Protein AF-A0A3P6GTZ2-F1 (afdb_monomer)

Organism: Brassica oleracea (NCBI:txid3712)

Sequence (63 aa):
MGTQNLRRRETAIHSELEELKWAMESFLQHSTCQRFGTDCKDLIAMIKDPQAWPNFSTELEVI

Solvent-accessible surface area (backbone atoms only — not comparable to full-atom values): 4020 Å² total; per-residue (Å²): 138,87,85,72,72,56,67,70,49,53,53,50,51,51,50,53,48,54,52,47,49,50,49,51,52,54,44,52,77,76,36,90,74,88,77,86,85,80,86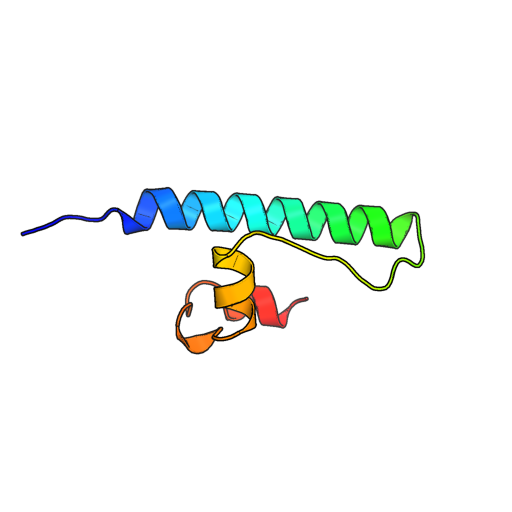,54,63,66,61,53,44,39,73,75,40,34,81,83,34,67,91,49,41,71,64,60,76,76,111

Foldseek 3Di:
DDDDPPVVVVVVVVVVVVVVVVVVVVCVVVHVPPDDDDPPPVVVCCVVCVVVVVVCVVVVVVD

Structure (mmCIF, N/CA/C/O backbone):
data_AF-A0A3P6GTZ2-F1
#
_entry.id   AF-A0A3P6GTZ2-F1
#
loop_
_atom_site.group_PDB
_atom_site.id
_atom_site.type_symbol
_atom_site.label_atom_id
_atom_site.label_alt_id
_atom_site.label_comp_id
_atom_site.label_asym_id
_atom_site.label_entity_id
_atom_site.label_seq_id
_atom_site.pdbx_PDB_ins_code
_atom_site.Cartn_x
_atom_site.Cartn_y
_atom_site.Cartn_z
_atom_site.occupancy
_atom_site.B_iso_or_equiv
_atom_site.auth_seq_id
_atom_site.auth_comp_id
_atom_site.auth_asym_id
_atom_site.auth_atom_id
_atom_site.pdbx_PDB_model_num
ATOM 1 N N . MET A 1 1 ? 19.441 0.070 -27.918 1.00 44.50 1 MET A N 1
ATOM 2 C CA . MET A 1 1 ? 19.696 0.250 -26.472 1.00 44.50 1 MET A CA 1
ATOM 3 C C . MET A 1 1 ? 18.570 1.118 -25.914 1.00 44.50 1 MET A C 1
ATOM 5 O O . MET A 1 1 ? 18.640 2.331 -26.041 1.00 44.50 1 MET A O 1
ATOM 9 N N . GLY A 1 2 ? 17.467 0.513 -25.458 1.00 45.38 2 GLY A N 1
ATOM 10 C CA . GLY A 1 2 ? 16.258 1.233 -25.033 1.00 45.38 2 GLY A CA 1
ATOM 11 C C . GLY A 1 2 ? 16.239 1.431 -23.522 1.00 45.38 2 GLY A C 1
ATOM 12 O O . GLY A 1 2 ? 16.047 0.47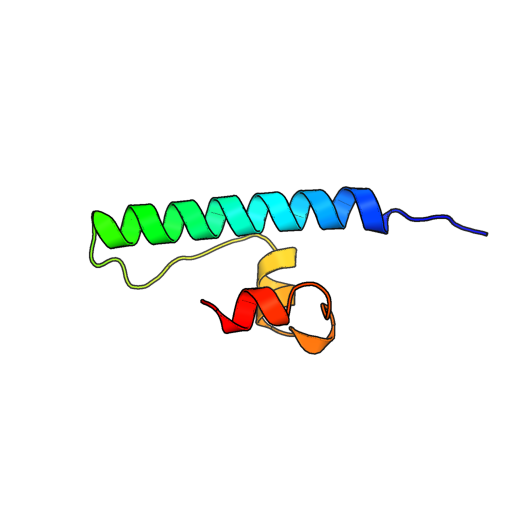3 -22.778 1.00 45.38 2 GLY A O 1
ATOM 13 N N . THR A 1 3 ? 16.464 2.656 -23.062 1.00 49.53 3 THR A N 1
ATOM 14 C CA . THR A 1 3 ? 16.451 3.003 -21.642 1.00 49.53 3 THR A CA 1
ATOM 15 C C . THR A 1 3 ? 15.039 3.360 -21.172 1.00 49.53 3 THR A C 1
ATOM 17 O O . THR A 1 3 ? 14.497 4.413 -21.481 1.00 49.53 3 THR A O 1
ATOM 20 N N . GLN A 1 4 ? 14.486 2.448 -20.371 1.00 56.47 4 GLN A N 1
ATOM 21 C CA . GLN A 1 4 ? 13.850 2.742 -19.081 1.00 56.47 4 GLN A CA 1
ATOM 22 C C . GLN A 1 4 ? 12.618 3.669 -19.081 1.00 56.47 4 GLN A C 1
ATOM 24 O O . GLN A 1 4 ? 12.657 4.795 -18.597 1.00 56.47 4 GLN A O 1
ATOM 29 N N . ASN A 1 5 ? 11.468 3.093 -19.450 1.00 51.22 5 ASN A N 1
ATOM 30 C CA . ASN A 1 5 ? 10.148 3.519 -18.955 1.00 51.22 5 ASN A CA 1
ATOM 31 C C . ASN A 1 5 ? 9.806 2.944 -17.559 1.00 51.22 5 ASN A C 1
ATOM 33 O O . ASN A 1 5 ? 8.713 3.178 -17.055 1.00 51.22 5 ASN A O 1
ATOM 37 N N . LEU A 1 6 ? 10.726 2.200 -16.932 1.00 55.44 6 LEU A N 1
ATOM 38 C CA . LEU A 1 6 ? 10.522 1.560 -15.627 1.00 55.44 6 LEU A CA 1
ATOM 39 C C . LEU A 1 6 ? 10.303 2.608 -14.523 1.00 55.44 6 LEU A C 1
ATOM 41 O O . LEU A 1 6 ? 9.270 2.615 -13.864 1.00 55.44 6 LEU A O 1
ATOM 45 N N . ARG A 1 7 ? 11.173 3.624 -14.458 1.00 52.94 7 ARG A N 1
ATOM 46 C CA . ARG A 1 7 ? 11.189 4.579 -13.341 1.00 52.94 7 ARG A CA 1
ATOM 47 C C . ARG A 1 7 ? 9.938 5.458 -13.232 1.00 52.94 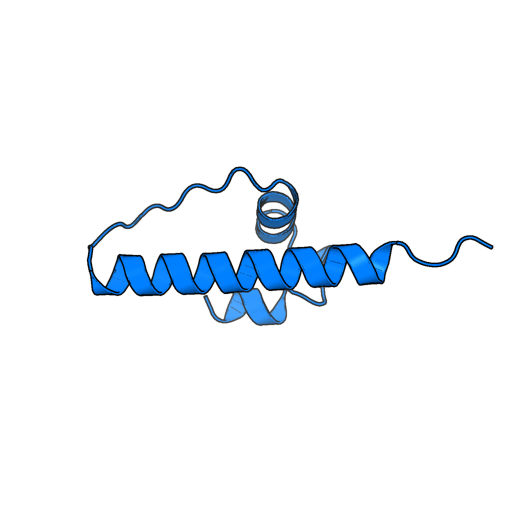7 ARG A C 1
ATOM 49 O O . ARG A 1 7 ? 9.526 5.766 -12.127 1.00 52.94 7 ARG A O 1
ATOM 56 N N . ARG A 1 8 ? 9.334 5.879 -14.353 1.00 50.28 8 ARG A N 1
ATOM 57 C CA . ARG A 1 8 ? 8.161 6.780 -14.332 1.00 50.28 8 ARG A CA 1
ATOM 58 C C . ARG A 1 8 ? 6.864 6.030 -13.994 1.00 50.28 8 ARG A C 1
ATOM 60 O O . ARG A 1 8 ? 5.945 6.629 -13.447 1.00 50.28 8 ARG A O 1
ATOM 67 N N . ARG A 1 9 ? 6.795 4.734 -14.323 1.00 58.66 9 ARG A N 1
ATOM 68 C CA . ARG A 1 9 ? 5.637 3.880 -14.028 1.00 58.66 9 ARG A CA 1
ATOM 69 C C . ARG A 1 9 ? 5.721 3.283 -12.627 1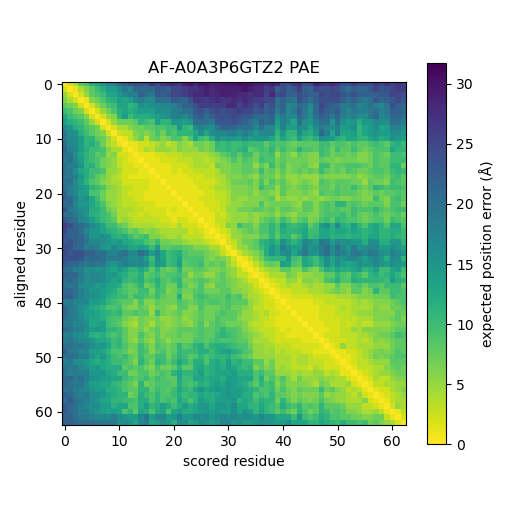.00 58.66 9 ARG A C 1
ATOM 71 O O . ARG A 1 9 ? 4.719 3.293 -11.931 1.00 58.66 9 ARG A O 1
ATOM 78 N N . GLU A 1 10 ? 6.909 2.862 -12.189 1.00 59.59 10 GLU A N 1
ATOM 79 C CA . GLU A 1 10 ? 7.139 2.409 -10.810 1.00 59.59 10 GLU A CA 1
ATOM 80 C C . GLU A 1 10 ? 6.748 3.494 -9.798 1.00 59.59 10 GLU A C 1
ATOM 82 O O . GLU A 1 10 ? 6.025 3.202 -8.854 1.00 59.59 10 GLU A O 1
ATOM 87 N N . THR A 1 11 ? 7.120 4.762 -10.026 1.00 68.50 11 THR A N 1
ATOM 88 C CA . THR A 1 11 ? 6.715 5.860 -9.128 1.00 68.50 11 THR A CA 1
ATOM 89 C 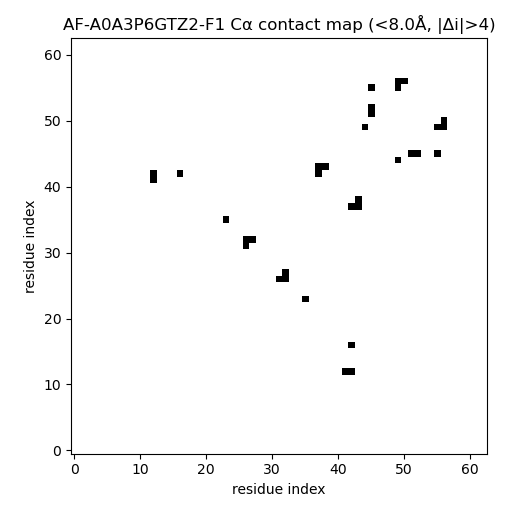C . THR A 1 11 ? 5.209 6.098 -9.113 1.00 68.50 11 THR A C 1
ATOM 91 O O . THR A 1 11 ? 4.659 6.364 -8.053 1.00 68.50 11 THR A O 1
ATOM 94 N N . ALA A 1 12 ? 4.542 6.007 -10.268 1.00 72.12 12 ALA A N 1
ATOM 95 C CA . ALA A 1 12 ? 3.094 6.194 -10.343 1.00 72.12 12 ALA A CA 1
ATOM 96 C C . ALA A 1 12 ? 2.355 5.071 -9.599 1.00 72.12 12 ALA A C 1
ATOM 98 O O . ALA A 1 12 ? 1.472 5.359 -8.805 1.00 72.12 12 ALA A O 1
ATOM 99 N N . ILE A 1 13 ? 2.794 3.821 -9.772 1.00 72.06 13 ILE A N 1
ATOM 100 C CA . ILE A 1 13 ? 2.236 2.654 -9.076 1.00 72.06 13 ILE A CA 1
ATOM 101 C C . ILE A 1 13 ? 2.474 2.744 -7.561 1.00 72.06 13 ILE A C 1
ATOM 103 O O . ILE A 1 13 ? 1.574 2.431 -6.790 1.00 72.06 13 ILE A O 1
ATOM 107 N N . HIS A 1 14 ? 3.652 3.199 -7.115 1.00 75.62 14 HIS A N 1
ATOM 108 C CA . HIS A 1 14 ? 3.910 3.444 -5.691 1.00 75.62 14 HIS A CA 1
ATOM 109 C C . HIS A 1 14 ? 2.974 4.513 -5.111 1.00 75.62 14 HIS A C 1
ATOM 111 O O . HIS A 1 14 ? 2.431 4.311 -4.029 1.00 75.62 14 HIS A O 1
ATOM 117 N N . SER A 1 15 ? 2.760 5.626 -5.819 1.00 79.25 15 SER A N 1
ATOM 118 C CA . SER A 1 15 ? 1.815 6.660 -5.381 1.00 79.25 15 SER A CA 1
ATOM 119 C C . SER A 1 15 ? 0.374 6.149 -5.354 1.00 79.25 15 SER A C 1
ATOM 121 O O . SER A 1 15 ? -0.312 6.369 -4.365 1.00 79.25 15 SER A O 1
ATOM 123 N N . GLU A 1 16 ? -0.066 5.408 -6.374 1.00 78.12 16 GLU A N 1
ATOM 124 C CA . GLU A 1 16 ? -1.403 4.800 -6.399 1.00 78.12 16 GLU A CA 1
ATOM 125 C C . GLU A 1 16 ? -1.592 3.763 -5.277 1.00 78.12 16 GLU A C 1
ATOM 127 O O . GLU A 1 16 ? -2.668 3.689 -4.684 1.00 78.12 16 GLU A O 1
ATOM 132 N N . LEU A 1 17 ? -0.561 2.972 -4.954 1.00 78.06 17 LEU A N 1
ATOM 133 C CA . LEU A 1 17 ? -0.604 1.996 -3.863 1.00 78.06 17 LEU A CA 1
ATOM 134 C C . LEU A 1 17 ? -0.717 2.677 -2.495 1.00 78.06 17 LEU A C 1
ATOM 136 O O . LEU A 1 17 ? -1.535 2.262 -1.678 1.00 78.06 17 LEU A O 1
ATOM 140 N N . GLU A 1 18 ? 0.084 3.712 -2.245 1.00 79.75 18 GLU A N 1
ATOM 141 C CA . GLU A 1 18 ? 0.046 4.461 -0.984 1.00 79.75 18 GLU A CA 1
ATOM 142 C C . GLU A 1 18 ? -1.264 5.241 -0.831 1.00 79.75 18 GLU A C 1
ATOM 144 O O . GLU A 1 18 ? -1.853 5.243 0.249 1.00 79.75 18 GLU A O 1
ATOM 149 N N . GLU A 1 19 ? -1.784 5.831 -1.912 1.00 83.06 19 GLU A N 1
ATOM 150 C CA . GLU A 1 19 ? -3.113 6.453 -1.914 1.00 83.06 19 GLU A CA 1
ATOM 151 C C . GLU A 1 19 ? -4.216 5.428 -1.627 1.00 83.06 19 GLU A C 1
ATOM 153 O O . GLU A 1 19 ? -5.123 5.704 -0.837 1.00 83.06 19 GLU A O 1
ATOM 158 N N . LEU A 1 20 ? -4.132 4.230 -2.214 1.00 80.12 20 LEU A N 1
ATOM 159 C CA . LEU A 1 20 ? -5.099 3.165 -1.963 1.00 80.12 20 LEU A CA 1
ATOM 160 C C . LEU A 1 20 ? -5.022 2.652 -0.522 1.00 80.12 20 LEU A C 1
ATOM 162 O O . LEU A 1 20 ? -6.068 2.489 0.104 1.00 80.12 20 LEU A O 1
ATOM 166 N N . LYS A 1 21 ? -3.817 2.427 0.018 1.00 80.44 21 LYS A N 1
ATOM 167 C CA . LYS A 1 21 ? -3.617 2.036 1.424 1.00 80.44 21 LYS A CA 1
ATOM 168 C C . LYS A 1 21 ? -4.190 3.095 2.356 1.00 80.44 21 LYS A C 1
ATOM 170 O O . LYS A 1 21 ? -5.007 2.763 3.208 1.00 80.44 21 LYS A O 1
ATOM 175 N N . TRP A 1 22 ? -3.865 4.367 2.125 1.00 83.19 22 TRP A N 1
ATOM 176 C CA . TRP A 1 22 ? -4.397 5.470 2.921 1.00 83.19 22 TRP A CA 1
ATOM 177 C C . TRP A 1 22 ? -5.926 5.545 2.850 1.00 83.19 22 TRP A C 1
ATOM 179 O O . TRP A 1 22 ? -6.593 5.709 3.873 1.00 83.19 22 TRP A O 1
ATOM 189 N N . ALA A 1 23 ? -6.506 5.372 1.658 1.00 81.00 23 ALA A N 1
ATOM 190 C CA . ALA A 1 23 ? -7.952 5.317 1.494 1.00 81.00 23 ALA A CA 1
ATOM 191 C C . ALA A 1 23 ? -8.552 4.135 2.267 1.00 81.00 23 ALA A C 1
ATOM 193 O O . ALA A 1 23 ? -9.511 4.328 3.010 1.00 81.00 23 ALA A O 1
ATOM 194 N N . MET A 1 24 ? -7.987 2.932 2.146 1.00 78.19 24 MET A N 1
ATOM 195 C CA . MET A 1 24 ? -8.447 1.736 2.859 1.00 78.19 24 MET A CA 1
ATOM 196 C C . MET A 1 24 ? -8.364 1.904 4.379 1.00 78.19 24 MET A C 1
ATOM 198 O O . MET A 1 24 ? -9.339 1.606 5.064 1.00 78.19 24 MET A O 1
ATOM 202 N N . GLU A 1 25 ? -7.254 2.419 4.908 1.00 80.25 25 GLU A N 1
ATOM 203 C CA . GLU A 1 25 ? -7.072 2.686 6.341 1.00 80.25 25 GLU A CA 1
ATOM 204 C C . GLU A 1 25 ? -8.053 3.747 6.849 1.00 80.25 25 GLU A C 1
ATOM 206 O O . GLU A 1 25 ? -8.691 3.559 7.886 1.00 80.25 25 GLU A O 1
ATOM 211 N N . SER A 1 26 ? -8.234 4.832 6.094 1.00 77.75 26 SER A N 1
ATOM 212 C CA . SER A 1 26 ? -9.211 5.882 6.398 1.00 77.75 26 SER A CA 1
ATOM 213 C C . SER A 1 26 ? -10.641 5.330 6.391 1.00 77.75 26 SER A C 1
ATOM 215 O O . SER A 1 26 ? -11.418 5.546 7.324 1.00 77.75 26 SER A O 1
ATOM 217 N N . PHE A 1 27 ? -10.990 4.521 5.389 1.00 76.69 27 PHE A N 1
ATOM 218 C CA . PHE A 1 27 ? -12.292 3.866 5.329 1.00 76.69 27 PHE A CA 1
ATOM 219 C C . PHE A 1 27 ? -12.482 2.842 6.447 1.00 76.69 27 PHE A C 1
ATOM 221 O O . PHE A 1 27 ? -13.586 2.776 6.978 1.00 76.69 27 PHE A O 1
ATOM 228 N N . LEU A 1 28 ? -11.455 2.086 6.840 1.00 74.06 28 LEU A N 1
ATOM 229 C CA . LEU A 1 28 ? -11.511 1.132 7.955 1.00 74.06 28 LEU A CA 1
ATOM 230 C C . LEU A 1 28 ? -11.703 1.828 9.308 1.00 74.06 28 LEU A C 1
ATOM 232 O O . LEU A 1 28 ? -12.419 1.312 10.166 1.00 74.06 28 LEU A O 1
ATOM 236 N N . GLN A 1 29 ? -11.117 3.014 9.494 1.00 72.38 29 GLN A N 1
ATOM 237 C CA . GLN A 1 29 ? -11.328 3.822 10.702 1.00 72.38 29 GLN A CA 1
ATOM 238 C C . GLN A 1 29 ? -12.769 4.341 10.816 1.00 72.38 29 GLN A C 1
ATOM 240 O O . GLN A 1 29 ? -13.282 4.497 11.925 1.00 72.38 29 GLN A O 1
ATOM 245 N N . HIS A 1 30 ? -13.437 4.592 9.687 1.00 72.38 30 HIS A N 1
ATOM 246 C CA . HIS A 1 30 ? -14.779 5.183 9.653 1.00 72.38 30 HIS A CA 1
ATOM 247 C C . HIS A 1 30 ? -15.905 4.196 9.308 1.00 72.38 30 HIS A C 1
ATOM 249 O O . HIS A 1 30 ? -17.081 4.519 9.487 1.00 72.38 30 HIS A O 1
ATOM 255 N N . SER A 1 31 ? -15.585 2.998 8.821 1.00 68.81 31 SER A N 1
ATOM 256 C CA . SER A 1 31 ? -16.560 2.007 8.367 1.00 68.81 31 SER A CA 1
ATOM 257 C C . SER A 1 31 ? -16.003 0.586 8.443 1.00 68.81 31 SER A C 1
ATOM 259 O O . SER A 1 31 ? -14.834 0.334 8.181 1.00 68.81 31 SER A O 1
AT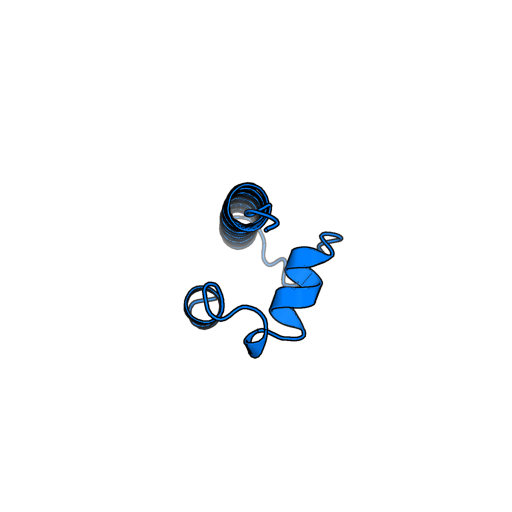OM 261 N N . THR A 1 32 ? -16.865 -0.390 8.718 1.00 67.62 32 THR A N 1
ATOM 262 C CA . THR A 1 32 ? -16.512 -1.821 8.681 1.00 67.62 32 THR A CA 1
ATOM 263 C C . THR A 1 32 ? -16.526 -2.372 7.246 1.00 67.62 32 THR A C 1
ATOM 265 O O . THR A 1 32 ? -16.918 -3.517 7.013 1.00 67.62 32 THR A O 1
ATOM 268 N N . CYS A 1 33 ? -16.182 -1.543 6.252 1.00 66.88 33 CYS A N 1
ATOM 269 C CA . CYS A 1 33 ? -16.183 -1.955 4.855 1.00 66.88 33 CYS A CA 1
ATOM 270 C C . CYS A 1 33 ? -15.072 -2.984 4.631 1.00 66.88 33 CYS A C 1
ATOM 272 O O . CYS A 1 33 ? -13.888 -2.673 4.692 1.00 66.88 33 CYS A O 1
ATOM 274 N N . GLN A 1 34 ? -15.470 -4.232 4.390 1.00 63.78 34 GLN A N 1
ATOM 275 C CA . GLN A 1 34 ? -14.551 -5.366 4.304 1.00 63.78 34 GLN A CA 1
ATOM 276 C C . GLN A 1 34 ? -14.034 -5.613 2.879 1.00 63.78 34 GLN A C 1
ATOM 278 O O . GLN A 1 34 ? -13.196 -6.488 2.669 1.00 63.78 34 GLN A O 1
ATOM 283 N N . ARG A 1 35 ? -14.563 -4.899 1.875 1.00 68.56 35 ARG A N 1
ATOM 284 C CA . ARG A 1 35 ? -14.283 -5.193 0.467 1.00 68.56 35 ARG A CA 1
ATOM 285 C C . ARG A 1 35 ? -14.045 -3.925 -0.337 1.00 68.56 35 ARG A C 1
ATOM 287 O O . ARG A 1 35 ? -14.971 -3.174 -0.621 1.00 68.56 35 ARG A O 1
ATOM 294 N N . PHE A 1 36 ? -12.801 -3.757 -0.759 1.00 69.94 36 PHE A N 1
ATOM 295 C CA . PHE A 1 36 ? -12.373 -2.700 -1.662 1.00 69.94 36 PHE A CA 1
ATOM 296 C C . PHE A 1 36 ? -12.172 -3.280 -3.062 1.00 69.94 36 PHE A C 1
ATOM 298 O O . PHE A 1 36 ? -11.579 -4.347 -3.227 1.00 69.94 36 PHE A O 1
ATOM 305 N N . GLY A 1 37 ? -12.714 -2.599 -4.068 1.00 75.31 37 GLY A N 1
ATOM 306 C CA . GLY A 1 37 ? -12.483 -2.909 -5.475 1.00 75.31 37 GLY A CA 1
ATOM 307 C C . GLY A 1 37 ? -11.567 -1.856 -6.083 1.00 75.31 37 GLY A C 1
ATOM 308 O O . GLY A 1 37 ? -11.759 -0.670 -5.838 1.00 75.31 37 GLY A O 1
ATOM 309 N N . THR A 1 38 ? -10.594 -2.288 -6.879 1.00 77.12 38 THR A N 1
ATOM 310 C CA . THR A 1 38 ? -9.758 -1.413 -7.706 1.00 77.12 38 THR A CA 1
ATOM 311 C C . THR A 1 38 ? -9.840 -1.886 -9.154 1.00 77.12 38 THR A C 1
ATOM 313 O O . THR A 1 38 ? -9.897 -3.092 -9.409 1.00 77.12 38 THR A O 1
ATOM 316 N N . ASP A 1 39 ? -9.895 -0.954 -10.102 1.00 81.06 39 ASP A N 1
ATOM 317 C CA . ASP A 1 39 ? -9.808 -1.208 -11.543 1.00 81.06 39 ASP A CA 1
ATOM 318 C C . ASP A 1 39 ? -8.386 -0.984 -12.095 1.00 81.06 39 ASP A C 1
ATOM 320 O O . ASP A 1 39 ? -8.128 -1.215 -13.283 1.00 81.06 39 ASP A O 1
ATOM 324 N N . CYS A 1 40 ? -7.434 -0.617 -11.228 1.00 80.44 40 CYS A N 1
ATOM 325 C CA . CYS A 1 40 ? -6.029 -0.466 -11.576 1.00 80.44 40 CYS A CA 1
ATOM 326 C C . CYS A 1 40 ? -5.430 -1.820 -11.967 1.00 80.44 40 CYS A C 1
ATOM 328 O O . CYS A 1 40 ? -5.123 -2.672 -11.131 1.00 80.44 40 CYS A O 1
ATOM 330 N N . LYS A 1 41 ? -5.217 -2.008 -13.271 1.00 81.88 41 LYS A N 1
ATOM 331 C CA . LYS A 1 41 ? -4.650 -3.240 -13.840 1.00 81.88 41 LYS A CA 1
ATOM 332 C C . LYS A 1 41 ? -3.278 -3.587 -13.267 1.00 81.88 41 LYS A C 1
ATOM 334 O O . LYS A 1 41 ? -2.979 -4.769 -13.135 1.00 81.88 41 LYS A O 1
ATOM 339 N N . ASP A 1 42 ? -2.479 -2.578 -12.929 1.00 78.19 42 ASP A N 1
ATOM 340 C CA . ASP A 1 42 ? -1.146 -2.769 -12.358 1.00 78.19 42 ASP A CA 1
ATOM 341 C C . ASP A 1 42 ? -1.241 -3.290 -10.913 1.00 78.19 42 ASP A C 1
ATOM 343 O O . ASP A 1 42 ? -0.614 -4.297 -10.601 1.00 78.19 42 ASP A O 1
ATOM 347 N N . LEU A 1 43 ? -2.133 -2.737 -10.081 1.00 77.25 43 LEU A N 1
ATOM 348 C CA . LEU A 1 43 ? -2.409 -3.257 -8.733 1.00 77.25 43 LEU A CA 1
ATOM 349 C C . LEU A 1 43 ? -2.995 -4.675 -8.764 1.00 77.25 43 LEU A C 1
ATOM 351 O O . LEU A 1 43 ? -2.577 -5.544 -7.999 1.00 77.25 43 LEU A O 1
ATOM 355 N N . ILE A 1 44 ? -3.918 -4.949 -9.690 1.00 83.06 44 ILE A N 1
ATOM 356 C CA . ILE A 1 44 ? -4.461 -6.302 -9.888 1.00 83.06 44 ILE A CA 1
ATOM 357 C C . ILE A 1 44 ? -3.345 -7.276 -10.288 1.00 83.06 44 ILE A C 1
ATOM 359 O O . ILE A 1 44 ? -3.306 -8.4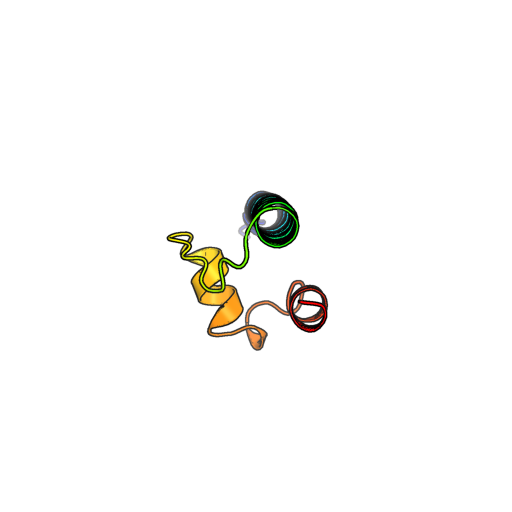01 -9.790 1.00 83.06 44 ILE A O 1
ATOM 363 N N . ALA A 1 45 ? -2.441 -6.869 -11.183 1.00 82.69 45 ALA A N 1
ATOM 364 C CA . ALA A 1 45 ? -1.309 -7.690 -11.600 1.00 82.69 45 ALA A CA 1
ATOM 365 C C . ALA A 1 45 ? -0.322 -7.935 -10.450 1.00 82.69 45 ALA A C 1
ATOM 367 O O . ALA A 1 45 ? 0.153 -9.059 -10.314 1.00 82.69 45 ALA A O 1
ATOM 368 N N . MET A 1 46 ? -0.071 -6.933 -9.603 1.00 80.06 46 MET A N 1
ATOM 369 C CA . MET A 1 46 ? 0.774 -7.057 -8.410 1.00 80.06 46 MET A CA 1
ATOM 370 C C . MET A 1 46 ? 0.195 -8.028 -7.379 1.00 80.06 46 MET A C 1
ATOM 372 O O . MET A 1 46 ? 0.926 -8.855 -6.847 1.00 80.06 46 MET A O 1
ATOM 376 N N . ILE A 1 47 ? -1.115 -7.975 -7.121 1.00 78.06 47 ILE A N 1
ATOM 377 C CA . ILE A 1 47 ? -1.782 -8.909 -6.197 1.00 78.06 47 ILE A CA 1
ATOM 378 C C . ILE A 1 47 ? -1.804 -10.328 -6.781 1.00 78.06 47 ILE A C 1
ATOM 380 O O . ILE A 1 47 ? -1.659 -11.311 -6.057 1.00 78.06 47 ILE A O 1
ATOM 384 N N . LYS A 1 48 ? -2.012 -10.450 -8.097 1.00 82.62 48 LYS A N 1
ATOM 385 C CA . LYS A 1 48 ? -2.119 -11.746 -8.777 1.00 82.62 48 LYS A CA 1
ATOM 386 C C . LYS A 1 48 ? -0.768 -12.444 -8.945 1.00 82.62 48 LYS A C 1
ATOM 388 O O . LYS A 1 48 ? -0.727 -13.671 -8.892 1.00 82.62 48 LYS A O 1
ATOM 393 N N . ASP A 1 49 ? 0.299 -11.687 -9.178 1.00 82.31 49 ASP A N 1
ATOM 394 C CA . ASP A 1 49 ? 1.660 -12.197 -9.338 1.00 82.31 49 ASP A CA 1
ATOM 395 C C . ASP A 1 49 ? 2.666 -11.276 -8.621 1.00 82.31 49 ASP A C 1
ATOM 397 O O . ASP A 1 49 ? 3.348 -10.468 -9.254 1.00 82.31 4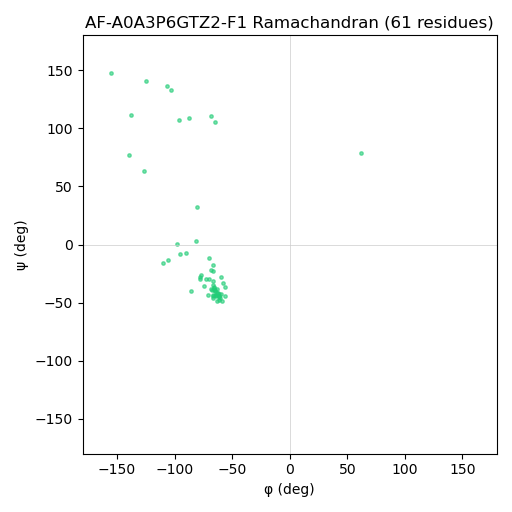9 ASP A O 1
ATOM 401 N N . PRO A 1 50 ? 2.764 -11.364 -7.283 1.00 75.62 50 PRO A N 1
ATOM 402 C CA . PRO A 1 50 ? 3.685 -10.527 -6.514 1.00 75.62 50 PRO A CA 1
ATOM 403 C C . PRO A 1 50 ? 5.159 -10.849 -6.810 1.00 75.62 50 PRO A C 1
ATOM 405 O O . PRO A 1 50 ? 6.025 -9.993 -6.647 1.00 75.62 50 PRO A O 1
ATOM 408 N N . GLN A 1 51 ? 5.459 -12.056 -7.307 1.00 77.12 51 GLN A N 1
ATOM 409 C CA . GLN A 1 51 ? 6.817 -12.478 -7.674 1.00 77.12 51 GLN A CA 1
ATOM 410 C C . GLN A 1 51 ? 7.342 -11.753 -8.922 1.00 77.12 51 GLN A C 1
ATOM 412 O O . GLN A 1 51 ? 8.542 -11.498 -9.025 1.00 77.12 51 GLN A O 1
ATOM 417 N N . ALA A 1 52 ? 6.457 -11.358 -9.843 1.00 79.38 52 ALA A N 1
ATOM 418 C CA . ALA A 1 52 ? 6.792 -10.488 -10.969 1.00 79.38 52 ALA A CA 1
ATOM 419 C C . ALA A 1 52 ? 7.100 -9.036 -10.548 1.00 79.38 52 ALA A C 1
ATOM 421 O O . ALA A 1 52 ? 7.634 -8.271 -11.355 1.00 79.38 52 ALA A O 1
ATOM 422 N N . TRP A 1 53 ? 6.805 -8.662 -9.297 1.00 75.06 53 TRP A N 1
ATOM 423 C CA . TRP A 1 53 ? 6.990 -7.318 -8.744 1.00 75.06 53 TRP A CA 1
ATOM 424 C C . TRP A 1 53 ? 7.812 -7.347 -7.443 1.00 75.06 53 TRP A C 1
ATOM 426 O O . TRP A 1 53 ? 7.327 -6.934 -6.388 1.00 75.06 53 TRP A O 1
ATOM 436 N N . PRO A 1 54 ? 9.086 -7.784 -7.493 1.00 70.12 54 PRO A N 1
ATOM 437 C CA . PRO A 1 54 ? 9.905 -7.995 -6.297 1.00 70.12 54 PRO A CA 1
ATOM 438 C C . PRO A 1 54 ? 10.102 -6.726 -5.453 1.00 70.12 54 PRO A C 1
ATOM 440 O O . PRO A 1 54 ? 10.226 -6.824 -4.239 1.00 70.12 54 PRO A O 1
ATOM 443 N N . ASN A 1 55 ? 10.057 -5.539 -6.070 1.00 71.62 55 ASN A N 1
ATOM 444 C CA . ASN A 1 55 ? 10.144 -4.248 -5.374 1.00 71.62 55 ASN A CA 1
ATOM 445 C C . ASN A 1 55 ? 8.914 -3.940 -4.498 1.00 71.62 55 ASN A C 1
ATOM 447 O O . ASN A 1 55 ? 9.008 -3.129 -3.585 1.00 71.62 55 ASN A O 1
ATOM 451 N N . PHE A 1 56 ? 7.770 -4.567 -4.781 1.00 67.50 56 PHE A N 1
ATOM 452 C CA . PHE A 1 56 ? 6.505 -4.342 -4.079 1.00 67.50 56 PHE A CA 1
ATOM 453 C C . PHE A 1 56 ? 6.077 -5.530 -3.216 1.00 67.50 56 PHE A C 1
ATOM 455 O O . PHE A 1 56 ? 5.217 -5.377 -2.352 1.00 67.50 56 PHE A O 1
ATOM 462 N N . SER A 1 57 ? 6.669 -6.709 -3.427 1.00 65.56 57 SER A N 1
ATOM 463 C CA . SER A 1 57 ? 6.353 -7.914 -2.656 1.00 65.56 57 SER A CA 1
ATOM 464 C C . SER A 1 57 ? 6.535 -7.702 -1.148 1.00 65.56 57 SER A C 1
ATOM 466 O O . SER A 1 57 ? 5.736 -8.210 -0.373 1.00 65.56 57 SER A O 1
ATOM 468 N N . THR A 1 58 ? 7.537 -6.924 -0.731 1.00 66.25 58 THR A N 1
ATOM 469 C CA . THR A 1 58 ? 7.797 -6.614 0.687 1.00 66.25 58 THR A CA 1
ATOM 470 C C . THR A 1 58 ? 6.778 -5.651 1.295 1.00 66.25 58 THR A C 1
ATOM 472 O O . THR A 1 58 ? 6.510 -5.724 2.486 1.00 66.25 58 THR A O 1
ATOM 475 N N . GLU A 1 59 ? 6.194 -4.762 0.490 1.00 66.25 59 GLU A N 1
ATOM 476 C CA . GLU A 1 59 ? 5.164 -3.812 0.937 1.00 66.25 59 GLU A CA 1
ATOM 477 C C . GLU A 1 59 ? 3.793 -4.490 1.068 1.00 66.25 59 GLU A C 1
ATOM 479 O O . GLU A 1 59 ? 2.977 -4.091 1.897 1.00 66.25 59 GLU A O 1
ATOM 484 N N . LEU A 1 60 ? 3.544 -5.525 0.256 1.00 63.97 60 LEU A N 1
ATOM 485 C CA . LEU A 1 60 ? 2.292 -6.282 0.257 1.00 63.97 60 LEU A CA 1
ATOM 486 C C . LEU A 1 60 ? 2.192 -7.275 1.425 1.00 63.97 60 LEU A C 1
ATOM 488 O O . LEU A 1 60 ? 1.087 -7.598 1.839 1.00 63.97 60 LEU A O 1
ATOM 492 N N . GLU A 1 61 ? 3.321 -7.750 1.964 1.00 61.50 61 GLU A N 1
ATOM 493 C CA . GLU A 1 61 ? 3.357 -8.627 3.150 1.00 61.50 61 GLU A CA 1
ATOM 494 C C . GLU A 1 61 ? 2.884 -7.929 4.437 1.00 61.50 61 GLU A C 1
ATOM 496 O O . GLU A 1 61 ? 2.570 -8.599 5.419 1.00 61.50 61 GLU A O 1
ATOM 501 N N . VAL A 1 62 ? 2.854 -6.592 4.442 1.00 57.56 62 VAL A N 1
ATOM 502 C CA . VAL A 1 62 ? 2.527 -5.765 5.616 1.00 57.56 62 VAL A CA 1
ATOM 503 C C . VAL A 1 62 ? 1.043 -5.352 5.647 1.00 57.56 62 VAL A C 1
ATOM 505 O O . VAL A 1 62 ? 0.593 -4.798 6.650 1.00 57.56 62 VAL A O 1
ATOM 508 N N . ILE A 1 63 ? 0.280 -5.626 4.581 1.00 54.72 63 ILE A N 1
ATOM 509 C CA . ILE A 1 63 ? -1.169 -5.352 4.481 1.00 54.72 63 ILE A CA 1
ATOM 510 C C . ILE A 1 63 ? -1.966 -6.544 5.019 1.00 54.72 63 ILE A C 1
ATOM 512 O O . ILE A 1 63 ? -2.903 -6.312 5.817 1.00 54.72 63 ILE A O 1
#

Mean predicted aligned error: 10.13 Å

Radius of gyration: 13.51 Å; Cα contacts (8 Å, |Δi|>4): 17; chains: 1; bounding box: 36×19×37 Å

Secondary structure (DSSP, 8-state):
----SHHHHHHHHHHHHHHHHHHHHHHHHH----------HHHHHHHH-GGG-HHHHHHHTT-

pLDDT: mean 70.87, std 10.4, range [44.5, 83.19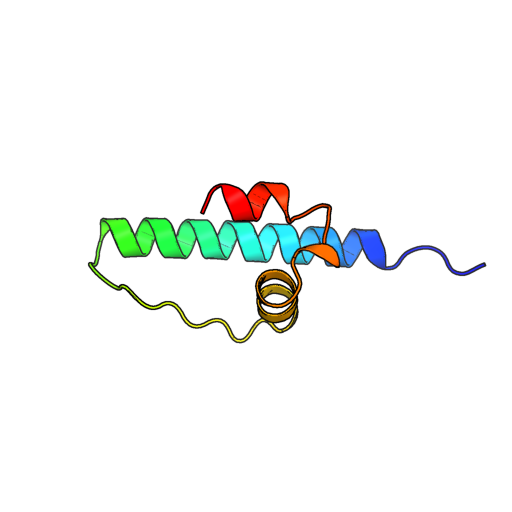]